Protein AF-A0A8S3FCM6-F1 (afdb_monomer_lite)

Structure (mmCIF, N/CA/C/O backbone):
data_AF-A0A8S3FCM6-F1
#
_entry.id   AF-A0A8S3FCM6-F1
#
loop_
_atom_site.group_PDB
_atom_site.id
_atom_site.type_symbol
_atom_site.label_atom_id
_atom_site.label_alt_id
_atom_site.label_comp_id
_atom_site.label_asym_id
_atom_site.label_entity_id
_atom_site.label_seq_id
_atom_site.pdbx_PDB_ins_code
_atom_site.Cartn_x
_atom_site.Cartn_y
_atom_site.Cartn_z
_atom_site.occupancy
_atom_site.B_iso_or_equiv
_atom_site.auth_seq_id
_atom_site.auth_comp_id
_atom_site.auth_asym_id
_atom_site.auth_atom_id
_atom_site.pdbx_PDB_model_num
ATOM 1 N N . HIS A 1 1 ? 17.215 -1.793 -15.106 1.00 60.25 1 HIS A N 1
ATOM 2 C CA . HIS A 1 1 ? 17.369 -2.262 -13.722 1.00 60.25 1 HIS A CA 1
ATOM 3 C C . HIS A 1 1 ? 17.263 -3.791 -13.686 1.00 60.25 1 HIS A C 1
ATOM 5 O O . HIS A 1 1 ? 16.747 -4.373 -14.629 1.00 60.25 1 HIS A O 1
ATOM 11 N N . LEU A 1 2 ? 17.762 -4.468 -12.643 1.00 81.81 2 LEU A N 1
ATOM 12 C CA . LEU A 1 2 ? 17.606 -5.928 -12.478 1.00 81.81 2 LEU A CA 1
ATOM 13 C C . LEU A 1 2 ? 16.272 -6.270 -11.785 1.00 81.81 2 LEU A C 1
ATOM 15 O O . LEU A 1 2 ? 15.719 -5.416 -11.092 1.00 81.81 2 LEU A O 1
ATOM 19 N N . LEU A 1 3 ? 15.785 -7.509 -11.939 1.00 88.56 3 LEU A N 1
ATOM 20 C CA . LEU A 1 3 ? 14.535 -7.990 -11.329 1.00 88.56 3 LEU A CA 1
ATOM 21 C C . LEU A 1 3 ? 14.508 -7.740 -9.808 1.00 88.56 3 LEU A C 1
ATOM 23 O O . LEU A 1 3 ? 15.444 -8.120 -9.094 1.00 88.56 3 LEU A O 1
ATOM 27 N N . HIS A 1 4 ? 13.443 -7.112 -9.318 1.00 92.19 4 HIS A N 1
ATOM 28 C CA . HIS A 1 4 ? 13.249 -6.798 -7.907 1.00 92.19 4 HIS A CA 1
ATOM 29 C C . HIS A 1 4 ? 11.777 -6.553 -7.566 1.00 92.19 4 HIS A C 1
ATOM 31 O O . HIS A 1 4 ? 10.959 -6.246 -8.429 1.00 92.19 4 HIS A O 1
ATOM 37 N N . TRP A 1 5 ? 11.479 -6.626 -6.274 1.00 94.69 5 TRP A N 1
ATOM 38 C CA . TRP A 1 5 ? 10.296 -6.009 -5.688 1.00 94.69 5 TRP A CA 1
ATOM 39 C C . TRP A 1 5 ? 10.695 -4.672 -5.075 1.00 94.69 5 TRP A C 1
ATOM 41 O O . TRP A 1 5 ? 11.673 -4.627 -4.317 1.00 94.69 5 TRP A O 1
ATOM 51 N N . SER A 1 6 ? 9.964 -3.596 -5.376 1.00 96.06 6 SER A N 1
ATOM 52 C CA . SER A 1 6 ? 10.179 -2.321 -4.681 1.00 96.06 6 SER A CA 1
ATOM 53 C C . SER A 1 6 ? 9.860 -2.454 -3.193 1.00 96.06 6 SER A C 1
ATOM 55 O O . SER A 1 6 ? 9.260 -3.438 -2.747 1.00 96.06 6 SER A O 1
ATOM 57 N N . ASP A 1 7 ? 10.199 -1.426 -2.417 1.00 97.25 7 ASP A N 1
ATOM 58 C CA . ASP A 1 7 ? 9.685 -1.316 -1.054 1.00 97.25 7 ASP A CA 1
ATOM 59 C C . ASP A 1 7 ? 8.158 -1.458 -1.053 1.00 97.25 7 ASP A C 1
ATOM 61 O O . ASP A 1 7 ? 7.461 -0.931 -1.928 1.00 97.25 7 ASP A O 1
ATOM 65 N N . ILE A 1 8 ? 7.651 -2.203 -0.073 1.00 98.06 8 ILE A N 1
ATOM 66 C CA . ILE A 1 8 ? 6.217 -2.377 0.132 1.00 98.06 8 IL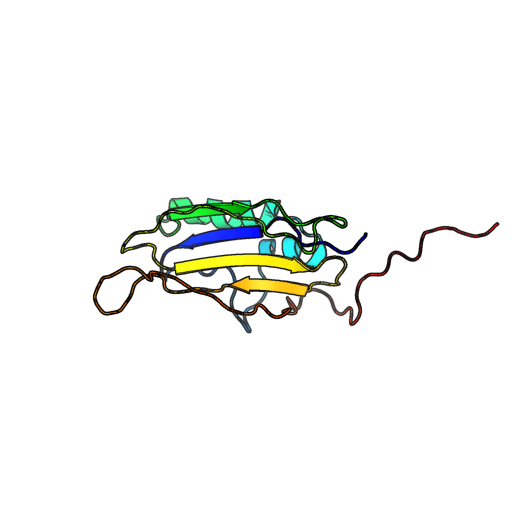E A CA 1
ATOM 67 C C . ILE A 1 8 ? 5.726 -1.162 0.907 1.00 98.06 8 ILE A C 1
ATOM 69 O O . ILE A 1 8 ? 6.255 -0.849 1.979 1.00 98.06 8 ILE A O 1
ATOM 73 N N . ILE A 1 9 ? 4.689 -0.508 0.395 1.00 98.56 9 ILE A N 1
ATOM 74 C CA . ILE A 1 9 ? 4.005 0.605 1.054 1.00 98.56 9 ILE A CA 1
ATOM 75 C C . ILE A 1 9 ? 2.539 0.245 1.261 1.00 98.56 9 ILE A C 1
ATOM 77 O O . ILE A 1 9 ? 1.870 -0.261 0.364 1.00 98.56 9 ILE A O 1
ATOM 81 N N . GLY A 1 10 ? 2.024 0.507 2.456 1.00 98.12 10 GLY A N 1
ATOM 82 C CA . GLY A 1 10 ? 0.643 0.199 2.790 1.00 98.12 10 GLY A CA 1
ATOM 83 C C . GLY A 1 10 ? 0.153 0.904 4.040 1.00 98.12 10 GLY A C 1
ATOM 84 O O . GLY A 1 10 ? 0.856 1.723 4.642 1.00 98.12 10 GLY A O 1
ATOM 85 N N . ALA A 1 11 ? -1.064 0.571 4.444 1.00 98.38 11 ALA A N 1
ATOM 86 C CA . ALA A 1 11 ? -1.682 1.101 5.641 1.00 98.38 11 ALA A CA 1
ATOM 87 C C . ALA A 1 11 ? -2.661 0.108 6.269 1.00 98.38 11 ALA A C 1
ATOM 89 O O . ALA A 1 11 ? -3.290 -0.694 5.581 1.00 98.38 11 ALA A O 1
ATOM 90 N N . VAL A 1 12 ? -2.827 0.240 7.585 1.00 98.50 12 VAL A N 1
ATOM 91 C CA . VAL A 1 12 ? -3.998 -0.284 8.294 1.00 98.50 12 VAL A CA 1
ATOM 92 C C . VAL A 1 12 ? -4.987 0.863 8.452 1.00 98.50 12 VAL A C 1
ATOM 94 O O . VAL A 1 12 ? -4.634 1.901 9.027 1.00 98.50 12 VAL A O 1
ATOM 97 N N . HIS A 1 13 ? -6.198 0.699 7.932 1.00 98.62 13 HIS A N 1
ATOM 98 C CA . HIS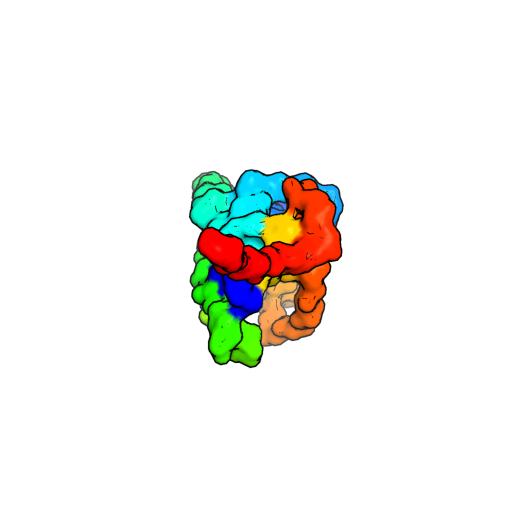 A 1 13 ? -7.150 1.789 7.736 1.00 98.62 13 HIS A CA 1
ATOM 99 C C . HIS A 1 13 ? -8.602 1.385 8.033 1.00 98.62 13 HIS A C 1
ATOM 101 O O . HIS A 1 13 ? -8.904 0.212 8.268 1.00 98.62 13 HIS A O 1
ATOM 107 N N . SER A 1 14 ? -9.486 2.382 8.102 1.00 98.38 14 SER A N 1
ATOM 108 C CA . SER A 1 14 ? -10.940 2.187 8.158 1.00 98.38 14 SER A CA 1
ATOM 109 C C . SER A 1 14 ? -11.532 1.968 6.759 1.00 98.38 14 SER A C 1
ATOM 111 O O . SER A 1 14 ? -10.846 2.128 5.751 1.00 98.38 14 SER A O 1
ATOM 113 N N . ASP A 1 15 ? -12.824 1.653 6.688 1.00 97.06 15 ASP A N 1
ATOM 114 C CA . ASP A 1 15 ? -13.610 1.564 5.445 1.00 97.06 15 ASP A CA 1
ATOM 115 C C . ASP A 1 15 ? -13.746 2.900 4.687 1.00 97.06 15 ASP A C 1
ATOM 117 O O . ASP A 1 15 ? -14.188 2.930 3.542 1.00 97.06 15 ASP A O 1
ATOM 121 N N . GLN A 1 16 ? -13.350 4.017 5.302 1.00 97.88 16 GLN A N 1
ATOM 122 C CA . GLN A 1 16 ? -13.421 5.358 4.712 1.00 97.88 16 GLN A CA 1
ATOM 123 C C . GLN A 1 16 ? -12.179 5.733 3.890 1.00 97.88 16 GLN A C 1
ATOM 125 O O . GLN A 1 16 ? -12.074 6.864 3.413 1.00 97.88 16 GLN A O 1
ATOM 130 N N . TYR A 1 17 ? -11.216 4.822 3.758 1.00 98.06 17 TYR A N 1
ATOM 131 C CA . TYR A 1 17 ? -9.998 5.023 2.984 1.00 98.06 17 TYR A CA 1
ATOM 132 C C . TYR A 1 17 ? -9.787 3.856 2.023 1.00 98.06 17 TYR A C 1
ATOM 134 O O . TYR A 1 17 ? -9.946 2.699 2.405 1.00 98.06 17 TYR A O 1
ATOM 142 N N . SER A 1 18 ? -9.375 4.170 0.797 1.00 97.88 18 SER A N 1
ATOM 143 C CA . SER A 1 18 ? -8.865 3.193 -0.160 1.00 97.88 18 SER A CA 1
ATOM 144 C C . SER A 1 18 ? -7.448 3.585 -0.557 1.00 97.88 18 SER A C 1
ATOM 146 O O . SER A 1 18 ? -7.185 4.749 -0.869 1.00 97.88 18 SER A O 1
ATOM 148 N N . LEU A 1 19 ? -6.538 2.612 -0.514 1.00 97.94 19 LEU A N 1
ATOM 149 C CA . LEU A 1 19 ? -5.179 2.775 -1.022 1.00 97.94 19 LEU A CA 1
ATOM 150 C C . LEU A 1 19 ? -5.150 2.632 -2.550 1.00 97.94 19 LEU A C 1
ATOM 152 O O . LEU A 1 19 ? -4.456 3.383 -3.227 1.00 97.94 19 LEU A O 1
ATOM 156 N N . TRP A 1 20 ? -5.885 1.644 -3.060 1.00 98.00 20 TRP A N 1
ATOM 157 C CA . TRP A 1 20 ? -6.099 1.331 -4.471 1.00 98.00 20 TRP A CA 1
ATOM 158 C C . TRP A 1 20 ? -7.233 0.297 -4.564 1.00 98.00 20 TRP A C 1
ATOM 160 O O . TRP A 1 20 ? -7.446 -0.451 -3.612 1.00 98.00 20 TRP A O 1
ATOM 170 N N . ASN A 1 21 ? -7.938 0.212 -5.693 1.00 96.94 21 ASN A N 1
ATOM 171 C CA . ASN A 1 21 ? -8.887 -0.870 -5.979 1.00 96.94 21 ASN A CA 1
ATOM 172 C C . ASN A 1 21 ? -8.801 -1.279 -7.450 1.00 96.94 21 ASN A C 1
ATOM 174 O O . ASN A 1 21 ? -8.386 -0.495 -8.303 1.00 96.94 21 ASN A O 1
ATOM 178 N N . TYR A 1 22 ? -9.270 -2.486 -7.760 1.00 93.94 22 TYR A N 1
ATOM 179 C CA . TYR A 1 22 ? -9.450 -2.909 -9.144 1.00 93.94 22 TYR A CA 1
ATOM 180 C C . TYR A 1 22 ? -10.468 -2.024 -9.870 1.00 93.94 22 TYR A C 1
ATOM 182 O O . TYR A 1 22 ? -11.597 -1.862 -9.412 1.00 93.94 22 TYR A O 1
ATOM 190 N N . GLY A 1 23 ? -10.072 -1.508 -11.034 1.00 93.31 23 GLY A N 1
ATOM 191 C CA . GLY A 1 23 ? -10.917 -0.678 -11.895 1.00 93.31 23 GLY A CA 1
ATOM 192 C C . GLY A 1 23 ? -10.928 0.813 -11.551 1.00 93.31 23 GLY A C 1
ATOM 193 O O . GLY A 1 23 ? -11.438 1.596 -12.351 1.00 93.31 23 GLY A O 1
ATOM 194 N N . ASP A 1 24 ? -10.343 1.216 -10.421 1.00 94.50 24 ASP A N 1
ATOM 195 C CA . ASP A 1 24 ? -10.177 2.627 -10.071 1.00 94.50 24 ASP A CA 1
ATOM 196 C C . ASP A 1 24 ? -8.977 3.239 -10.812 1.00 94.50 24 ASP A C 1
ATOM 198 O O . ASP A 1 24 ? -8.008 2.558 -11.150 1.00 94.50 24 ASP A O 1
ATOM 202 N N . THR A 1 25 ? -9.014 4.553 -11.046 1.00 96.06 25 THR A N 1
ATOM 203 C CA . THR A 1 25 ? -7.851 5.292 -11.558 1.00 96.06 25 THR A CA 1
ATOM 204 C C . THR A 1 25 ? -6.747 5.344 -10.503 1.00 96.06 25 THR A C 1
ATOM 206 O O . THR A 1 25 ? -7.000 5.720 -9.356 1.00 96.06 25 THR A O 1
ATOM 209 N N . ALA A 1 26 ? -5.513 5.026 -10.900 1.00 97.50 26 ALA A N 1
ATOM 210 C CA . ALA A 1 26 ? -4.351 5.129 -10.027 1.00 97.50 26 ALA A CA 1
ATOM 211 C C . ALA A 1 26 ? -4.145 6.564 -9.507 1.00 97.50 26 ALA A C 1
ATOM 213 O O . ALA A 1 26 ? -4.215 7.530 -10.270 1.00 97.50 26 ALA A O 1
ATOM 214 N N . SER A 1 27 ? -3.858 6.705 -8.208 1.00 98.25 27 SER A N 1
ATOM 215 C CA . SER A 1 27 ? -3.406 7.983 -7.646 1.00 98.25 27 SER A CA 1
ATOM 216 C C . SER A 1 27 ? -2.006 8.339 -8.152 1.00 98.25 27 SER A C 1
ATOM 218 O O . SER A 1 27 ? -1.269 7.475 -8.633 1.00 98.25 27 SER A O 1
ATOM 220 N N . ASP A 1 28 ? -1.591 9.596 -7.976 1.00 98.44 28 ASP A N 1
ATOM 221 C CA . ASP A 1 28 ? -0.211 10.004 -8.260 1.00 98.44 28 ASP A CA 1
ATOM 222 C C . ASP A 1 28 ? 0.788 9.172 -7.437 1.00 98.44 28 ASP A C 1
ATOM 224 O O . ASP A 1 28 ? 1.845 8.782 -7.929 1.00 98.44 28 ASP A O 1
ATOM 228 N N . GLY A 1 29 ? 0.449 8.853 -6.186 1.00 98.44 29 GLY A N 1
ATOM 229 C CA . GLY A 1 29 ? 1.214 7.954 -5.334 1.00 98.44 29 GLY A CA 1
ATOM 230 C C . GLY A 1 29 ? 1.341 6.546 -5.903 1.00 98.44 29 GLY A C 1
ATOM 231 O O . GLY A 1 29 ? 2.460 6.036 -5.978 1.00 98.44 29 GLY A O 1
ATOM 232 N N . LEU A 1 30 ? 0.230 5.933 -6.322 1.00 98.56 30 LEU A N 1
ATOM 233 C CA . LEU A 1 30 ? 0.239 4.592 -6.908 1.00 98.56 30 LEU A CA 1
ATOM 234 C C . LEU A 1 30 ? 1.020 4.562 -8.224 1.00 98.56 30 LEU A C 1
ATOM 236 O O . LEU A 1 30 ? 1.848 3.675 -8.403 1.00 98.56 30 LEU A O 1
ATOM 240 N N . LYS A 1 31 ? 0.842 5.573 -9.081 1.00 98.31 31 LYS A N 1
ATOM 241 C CA . LYS A 1 31 ? 1.615 5.747 -10.316 1.00 98.31 31 LYS A CA 1
ATOM 242 C C . LYS A 1 31 ? 3.122 5.753 -10.051 1.00 98.31 31 LYS A C 1
ATOM 244 O O . LYS A 1 31 ? 3.882 5.052 -10.708 1.00 98.31 31 LYS A O 1
ATOM 249 N N . GLN A 1 32 ? 3.570 6.526 -9.059 1.00 98.50 32 GLN A N 1
ATOM 250 C CA . GLN A 1 32 ? 4.994 6.610 -8.710 1.00 98.50 32 GLN A CA 1
ATOM 251 C C . GLN A 1 32 ? 5.560 5.285 -8.185 1.00 98.50 32 GLN A C 1
ATOM 253 O O . GLN A 1 32 ? 6.729 4.979 -8.423 1.00 98.50 32 GLN A O 1
ATOM 258 N N . VAL A 1 33 ? 4.745 4.490 -7.486 1.00 98.25 33 VAL A N 1
ATOM 259 C CA . VAL A 1 33 ? 5.136 3.132 -7.097 1.00 98.25 33 VAL A CA 1
ATOM 260 C C . VAL A 1 33 ? 5.223 2.237 -8.328 1.00 98.25 33 VAL A C 1
ATOM 262 O O . VAL A 1 33 ? 6.245 1.591 -8.503 1.00 98.25 33 VAL A O 1
ATOM 265 N N . ALA A 1 34 ? 4.194 2.227 -9.171 1.00 97.69 34 ALA A N 1
ATOM 266 C CA . ALA A 1 34 ? 4.076 1.332 -10.315 1.00 97.69 34 ALA A CA 1
ATOM 267 C C . ALA A 1 34 ? 5.185 1.522 -11.361 1.00 97.69 34 ALA A C 1
ATOM 269 O O . ALA A 1 34 ? 5.764 0.540 -11.806 1.00 97.69 34 ALA A O 1
ATOM 270 N N . GLU A 1 35 ? 5.506 2.767 -11.713 1.00 95.94 35 GLU A N 1
ATOM 271 C CA . GLU A 1 35 ? 6.487 3.067 -12.768 1.00 95.94 35 GLU A CA 1
ATOM 272 C C . GLU A 1 35 ? 7.937 3.111 -12.250 1.00 95.94 35 GLU A C 1
ATOM 274 O O . GLU A 1 35 ? 8.883 2.816 -12.976 1.00 95.94 35 GLU A O 1
ATOM 279 N N . TRP A 1 36 ? 8.144 3.521 -10.992 1.00 95.31 36 TRP A N 1
ATOM 280 C CA . TRP A 1 36 ? 9.484 3.878 -10.491 1.00 95.31 36 TRP A CA 1
ATOM 281 C C . TRP A 1 36 ? 9.883 3.159 -9.200 1.00 95.31 36 TRP A C 1
ATOM 283 O O . TRP A 1 36 ? 10.984 3.375 -8.687 1.00 95.31 36 TRP A O 1
ATOM 293 N N . GLY A 1 37 ? 8.989 2.365 -8.607 1.00 96.44 37 GLY A N 1
ATOM 294 C CA . GLY A 1 37 ? 9.176 1.794 -7.272 1.00 96.44 37 GLY A CA 1
ATOM 295 C C . GLY A 1 37 ? 9.266 2.853 -6.166 1.00 96.44 37 GLY A C 1
ATOM 296 O O . GLY A 1 37 ? 9.721 2.561 -5.058 1.00 96.44 37 GLY A O 1
ATOM 297 N N . ALA A 1 38 ? 8.873 4.100 -6.448 1.00 97.50 38 ALA A N 1
ATOM 298 C CA . ALA A 1 38 ? 9.105 5.246 -5.580 1.00 97.50 38 ALA A CA 1
ATOM 299 C C . ALA A 1 38 ? 7.928 5.475 -4.619 1.00 97.50 38 ALA A C 1
ATOM 301 O O . ALA A 1 38 ? 6.917 6.090 -4.952 1.00 97.50 38 ALA A O 1
ATOM 302 N N . ILE A 1 39 ? 8.089 5.060 -3.359 1.00 98.19 39 ILE A N 1
ATOM 303 C CA . ILE A 1 39 ? 7.015 5.119 -2.349 1.00 98.19 39 ILE A CA 1
ATOM 304 C C . ILE A 1 39 ? 6.770 6.514 -1.746 1.00 98.19 39 ILE A C 1
ATOM 306 O O . ILE A 1 39 ? 5.839 6.704 -0.963 1.00 98.19 39 ILE A O 1
ATOM 310 N N . GLY A 1 40 ? 7.609 7.507 -2.059 1.00 98.50 40 GLY A N 1
ATOM 311 C CA . GLY A 1 40 ? 7.611 8.804 -1.373 1.00 98.50 40 GLY A CA 1
ATOM 312 C C . GLY A 1 40 ? 6.315 9.605 -1.537 1.00 98.50 40 GLY A C 1
ATOM 313 O O . GLY A 1 40 ? 5.858 10.235 -0.579 1.00 98.50 40 GLY A O 1
ATOM 314 N N . THR A 1 41 ? 5.709 9.576 -2.727 1.00 98.56 41 THR A N 1
ATOM 315 C CA . THR A 1 41 ? 4.430 10.253 -3.002 1.00 98.56 41 THR A CA 1
ATOM 316 C C . THR A 1 41 ? 3.277 9.518 -2.326 1.00 98.56 41 THR A C 1
ATOM 318 O O . THR A 1 41 ? 2.547 10.133 -1.550 1.00 98.56 41 THR A O 1
ATOM 321 N N . MET A 1 42 ? 3.202 8.195 -2.487 1.00 98.44 42 MET A N 1
ATOM 322 C CA . MET A 1 42 ? 2.208 7.343 -1.822 1.00 98.44 42 MET A CA 1
ATOM 323 C C . MET A 1 42 ? 2.234 7.510 -0.295 1.00 98.44 42 MET A C 1
ATOM 325 O O . MET A 1 42 ? 1.208 7.709 0.353 1.00 98.44 42 MET A O 1
ATOM 329 N N . GLN A 1 43 ? 3.424 7.545 0.310 1.00 98.56 43 GLN A N 1
ATOM 330 C CA . GLN A 1 43 ? 3.557 7.755 1.749 1.00 98.56 43 GLN A CA 1
ATOM 331 C C . GLN A 1 43 ? 3.023 9.128 2.192 1.00 98.56 43 GLN A C 1
ATOM 333 O O . GLN A 1 43 ? 2.462 9.243 3.285 1.00 98.56 43 GLN A O 1
ATOM 338 N N . LYS A 1 44 ? 3.190 10.182 1.380 1.00 98.50 44 LYS A N 1
ATOM 339 C CA . LYS A 1 44 ? 2.611 11.507 1.663 1.00 98.50 44 LYS A CA 1
ATOM 340 C C . LYS A 1 44 ? 1.086 11.478 1.563 1.00 98.50 44 LYS A C 1
ATOM 342 O O . LYS A 1 44 ? 0.431 12.057 2.427 1.00 98.50 44 LYS A O 1
ATOM 347 N N . GLU A 1 45 ? 0.527 10.786 0.572 1.00 98.25 45 GLU A N 1
ATOM 348 C CA . GLU A 1 45 ? -0.924 10.608 0.419 1.00 98.25 45 GLU A CA 1
ATOM 349 C C . GLU A 1 45 ? -1.537 9.907 1.636 1.00 98.25 45 GLU A C 1
ATOM 351 O O . GLU A 1 45 ? -2.479 10.433 2.234 1.00 98.25 45 GLU A O 1
ATOM 356 N N . ILE A 1 46 ? -0.947 8.794 2.087 1.00 98.38 46 ILE A N 1
ATOM 357 C CA . ILE A 1 46 ? -1.396 8.087 3.296 1.00 98.38 46 ILE A CA 1
ATOM 358 C C . ILE A 1 46 ? -1.270 9.000 4.527 1.00 98.38 46 ILE A C 1
ATOM 360 O O . ILE A 1 46 ? -2.214 9.144 5.307 1.00 98.38 46 ILE A O 1
ATOM 364 N N . LYS A 1 47 ? -0.123 9.680 4.704 1.00 98.19 47 LYS A N 1
ATOM 365 C CA . LYS A 1 47 ? 0.089 10.619 5.825 1.00 98.19 47 LYS A CA 1
ATOM 366 C C . LYS A 1 47 ? -0.963 11.721 5.854 1.00 98.19 47 LYS A C 1
ATOM 368 O O . LYS A 1 47 ? -1.453 12.052 6.931 1.00 98.19 47 LYS A O 1
ATOM 373 N N . ASN A 1 48 ? -1.356 12.252 4.700 1.00 97.88 48 ASN A N 1
ATOM 374 C CA . ASN A 1 48 ? -2.392 13.277 4.615 1.00 97.88 48 ASN A CA 1
ATOM 375 C C . ASN A 1 48 ? -3.762 12.793 5.103 1.00 97.88 48 ASN A C 1
ATOM 377 O O . ASN A 1 48 ? -4.552 13.633 5.525 1.00 97.88 48 ASN A O 1
ATOM 381 N N . HIS A 1 49 ? -4.028 11.484 5.105 1.00 97.75 49 HIS A N 1
ATOM 382 C CA . HIS A 1 49 ? -5.275 10.913 5.614 1.00 97.75 49 HIS A CA 1
ATOM 383 C C . HIS A 1 49 ? -5.250 10.623 7.120 1.00 97.75 49 HIS A C 1
ATOM 385 O O . HIS A 1 49 ? -6.304 10.559 7.751 1.00 97.75 49 HIS A O 1
ATOM 391 N N . THR A 1 50 ? -4.068 10.557 7.745 1.00 96.75 50 THR A N 1
ATOM 392 C CA . THR A 1 50 ? -3.953 10.369 9.207 1.00 96.75 50 THR A CA 1
ATOM 393 C C . THR A 1 50 ? -4.676 11.462 9.999 1.00 96.75 50 THR A C 1
ATOM 395 O O . THR A 1 50 ? -5.272 11.179 11.035 1.00 96.75 50 THR A O 1
ATOM 398 N N . LYS A 1 51 ? -4.715 12.696 9.476 1.00 95.88 51 LYS A N 1
ATOM 399 C CA . LYS A 1 51 ? -5.404 13.837 10.103 1.00 95.88 51 LYS A CA 1
ATOM 400 C C . LYS A 1 51 ? -6.927 13.672 10.190 1.00 95.88 51 LYS A C 1
ATOM 402 O O . LYS A 1 51 ? -7.556 14.364 10.982 1.00 95.88 51 LYS A O 1
ATOM 407 N N . PHE A 1 52 ? -7.508 12.780 9.386 1.00 97.06 52 PHE A N 1
ATOM 408 C CA . PHE A 1 52 ? -8.935 12.455 9.422 1.00 97.06 52 PHE A CA 1
ATOM 409 C C . PHE A 1 52 ? -9.247 11.282 10.360 1.00 97.06 52 PHE A C 1
ATOM 411 O O . PHE A 1 52 ? -10.408 10.935 10.528 1.00 97.06 52 PHE A O 1
ATOM 418 N N . GLY A 1 53 ? -8.227 10.668 10.972 1.00 97.38 53 GLY A N 1
ATOM 419 C CA . GLY A 1 53 ? -8.412 9.539 11.881 1.00 97.38 53 GLY A CA 1
ATOM 420 C C . GLY A 1 53 ? -8.851 8.243 11.196 1.00 97.38 53 GLY A C 1
ATOM 421 O O . GLY A 1 53 ? -9.416 7.397 11.875 1.00 97.38 53 GLY A O 1
ATOM 422 N N . VAL A 1 54 ? -8.602 8.099 9.885 1.00 98.25 54 VAL A N 1
ATOM 423 C CA . VAL A 1 54 ? -8.937 6.902 9.078 1.00 98.25 54 VAL A CA 1
ATOM 424 C C . VAL A 1 54 ? -7.743 5.964 8.857 1.00 98.25 54 VAL A C 1
ATOM 426 O O . VAL A 1 54 ? -7.893 4.887 8.290 1.00 98.25 54 VAL A O 1
ATOM 429 N N . ILE A 1 55 ? -6.545 6.365 9.300 1.00 98.38 55 ILE A N 1
ATOM 430 C CA . ILE A 1 55 ? -5.302 5.592 9.190 1.00 98.38 55 ILE A CA 1
ATOM 431 C C . ILE A 1 55 ? -4.763 5.302 10.590 1.00 98.38 55 ILE A C 1
ATOM 433 O O . ILE A 1 55 ? -4.494 6.225 11.363 1.00 98.38 55 ILE A O 1
ATOM 437 N N . ARG A 1 56 ? -4.521 4.024 10.891 1.00 97.44 56 ARG A N 1
ATOM 438 C CA . ARG A 1 56 ? -3.958 3.569 12.171 1.00 97.44 56 ARG A CA 1
ATOM 439 C C . ARG A 1 56 ? -2.448 3.387 12.125 1.00 97.44 56 ARG A C 1
ATOM 441 O O . ARG A 1 56 ? -1.761 3.756 13.080 1.00 97.44 56 ARG A O 1
ATOM 448 N N . ASN A 1 57 ? -1.950 2.797 11.043 1.00 95.50 57 ASN A N 1
ATOM 449 C CA . ASN A 1 57 ? -0.535 2.535 10.808 1.00 95.50 57 ASN A CA 1
ATOM 450 C C . ASN A 1 57 ? -0.215 2.792 9.340 1.00 95.50 57 ASN A C 1
ATOM 452 O O . ASN A 1 57 ? -1.003 2.439 8.468 1.00 95.50 57 ASN A O 1
ATOM 456 N N . ILE A 1 58 ? 0.969 3.342 9.086 1.00 97.50 58 ILE A N 1
ATOM 457 C CA . ILE A 1 58 ? 1.593 3.336 7.762 1.00 97.50 58 ILE A CA 1
ATOM 458 C C . ILE A 1 58 ? 2.641 2.232 7.789 1.00 97.50 58 ILE A C 1
ATOM 460 O O . ILE A 1 58 ? 3.477 2.207 8.693 1.00 97.50 58 ILE A O 1
ATOM 464 N N . MET A 1 59 ? 2.580 1.323 6.826 1.00 96.69 59 MET A N 1
ATOM 465 C CA . MET A 1 59 ? 3.511 0.213 6.687 1.00 96.69 59 MET A CA 1
ATOM 466 C C . MET A 1 59 ? 4.518 0.526 5.593 1.00 96.69 59 MET A C 1
ATOM 468 O O . MET A 1 59 ? 4.130 0.819 4.468 1.00 96.69 59 MET A O 1
ATOM 472 N N . VAL A 1 60 ? 5.800 0.443 5.934 1.00 97.69 60 VAL A N 1
ATOM 473 C CA . VAL A 1 60 ? 6.901 0.460 4.971 1.00 97.69 60 VAL A CA 1
ATOM 474 C C . VAL A 1 60 ? 7.769 -0.745 5.274 1.00 97.69 60 VAL A C 1
ATOM 476 O O . VAL A 1 60 ? 8.259 -0.875 6.398 1.00 97.69 60 VAL A O 1
ATOM 479 N N . VAL A 1 61 ? 7.922 -1.636 4.301 1.00 96.88 61 VAL A N 1
ATOM 480 C CA . VAL A 1 61 ? 8.715 -2.859 4.447 1.00 96.88 61 VAL A CA 1
ATOM 481 C C . VAL A 1 61 ? 9.776 -2.885 3.347 1.00 96.88 61 VAL A C 1
ATOM 483 O O . VAL A 1 61 ? 9.431 -2.614 2.195 1.00 96.88 61 VAL A O 1
ATOM 486 N N . PRO A 1 62 ? 11.045 -3.200 3.672 1.00 95.38 62 PRO A N 1
ATOM 487 C CA . PRO A 1 62 ? 12.107 -3.247 2.675 1.00 95.38 62 PRO A CA 1
ATOM 488 C C . PRO A 1 62 ? 11.775 -4.201 1.527 1.00 95.38 62 PRO A C 1
ATOM 490 O O . PRO A 1 62 ? 11.366 -5.344 1.769 1.00 95.38 62 PRO A O 1
ATOM 493 N N . GLY A 1 63 ? 11.987 -3.723 0.303 1.00 93.19 63 GLY A N 1
ATOM 494 C CA . GLY A 1 63 ? 11.834 -4.486 -0.927 1.00 93.19 63 GLY A CA 1
ATOM 495 C C . GLY A 1 63 ? 12.884 -5.584 -1.089 1.00 93.19 63 GLY A C 1
ATOM 496 O O . GLY A 1 63 ? 13.846 -5.705 -0.321 1.00 93.19 63 GLY A O 1
ATOM 497 N N . LEU A 1 64 ? 12.705 -6.399 -2.125 1.00 92.50 64 LEU A N 1
ATOM 498 C CA . LEU A 1 64 ? 13.535 -7.569 -2.396 1.00 92.50 64 LEU A CA 1
ATOM 499 C C . LEU A 1 64 ? 14.309 -7.372 -3.697 1.00 92.50 64 LEU A C 1
ATOM 501 O O . LEU A 1 64 ? 13.780 -7.543 -4.792 1.00 92.50 64 LEU A O 1
ATOM 505 N N . TRP A 1 65 ? 15.591 -7.044 -3.570 1.00 86.94 65 TRP A N 1
ATOM 506 C CA . TRP A 1 65 ? 16.464 -6.745 -4.703 1.00 86.94 65 TRP A CA 1
ATOM 507 C C . TRP A 1 65 ? 17.243 -7.973 -5.172 1.00 86.94 65 TRP A C 1
ATOM 509 O O . TRP A 1 65 ? 17.843 -8.664 -4.349 1.00 86.94 65 TRP A O 1
ATOM 519 N N . THR A 1 66 ? 17.265 -8.202 -6.489 1.00 78.88 66 THR A N 1
ATOM 520 C CA . THR A 1 66 ? 18.180 -9.091 -7.234 1.00 78.88 66 THR A CA 1
ATOM 521 C C . THR A 1 66 ? 18.480 -10.432 -6.555 1.00 78.88 66 THR A C 1
ATOM 523 O O . THR A 1 66 ? 17.725 -11.389 -6.700 1.00 78.88 66 THR A O 1
ATOM 526 N N . VAL A 1 67 ? 19.561 -10.514 -5.777 1.00 70.25 67 VAL A N 1
ATOM 527 C CA . VAL A 1 67 ? 20.021 -11.712 -5.053 1.00 70.25 67 VAL A CA 1
ATOM 528 C C . VAL A 1 67 ? 19.040 -12.205 -3.983 1.00 70.25 67 VAL A C 1
ATOM 530 O O . VAL A 1 67 ? 19.159 -13.332 -3.508 1.00 70.25 67 VAL A O 1
ATOM 533 N N . ASN A 1 68 ? 18.080 -11.370 -3.590 1.00 77.69 68 ASN A N 1
ATOM 534 C CA . ASN A 1 68 ? 17.100 -11.643 -2.546 1.00 77.69 68 ASN A CA 1
ATOM 535 C C . ASN A 1 68 ? 15.661 -11.714 -3.073 1.00 77.69 68 ASN A C 1
ATOM 537 O O . ASN A 1 68 ? 14.755 -11.833 -2.257 1.00 77.69 68 ASN A O 1
ATOM 541 N N . VAL A 1 69 ? 15.425 -11.660 -4.390 1.00 77.81 69 VAL A N 1
ATOM 542 C CA . VAL A 1 69 ? 14.058 -11.623 -4.951 1.00 77.81 69 VAL A CA 1
ATOM 543 C C . VAL A 1 69 ? 13.203 -12.839 -4.555 1.00 77.81 69 VAL A C 1
ATOM 545 O O . VAL A 1 69 ? 11.987 -12.737 -4.461 1.00 77.81 69 VAL A O 1
ATOM 548 N N . SER A 1 70 ? 13.841 -13.979 -4.278 1.00 80.44 70 SER A N 1
ATOM 549 C CA . SER A 1 70 ? 13.206 -15.226 -3.834 1.00 80.44 70 SER A CA 1
ATOM 550 C C . SER A 1 70 ? 13.141 -15.395 -2.311 1.00 80.44 70 SER A C 1
ATOM 552 O O . SER A 1 70 ? 12.705 -16.440 -1.827 1.00 80.44 70 SER A O 1
ATOM 554 N N . LYS A 1 71 ? 13.604 -14.407 -1.539 1.00 88.94 71 LYS A N 1
ATOM 555 C CA . LYS A 1 71 ? 13.515 -14.418 -0.073 1.00 88.94 71 LYS A CA 1
ATOM 556 C C . LYS A 1 71 ? 12.201 -13.801 0.393 1.00 88.94 71 LYS A C 1
ATOM 558 O O . LYS A 1 71 ? 11.502 -13.151 -0.370 1.00 88.94 71 LYS A O 1
ATOM 563 N N . SER A 1 72 ? 11.887 -13.978 1.672 1.00 90.69 72 SER A N 1
ATOM 564 C CA . SER A 1 72 ? 10.787 -13.273 2.320 1.00 90.69 72 SER A CA 1
ATOM 565 C C . SER A 1 72 ? 11.262 -11.967 2.956 1.00 90.69 72 SER A C 1
ATOM 567 O O . SER A 1 72 ? 12.385 -11.856 3.453 1.00 90.69 72 SER A O 1
ATOM 569 N N . THR A 1 73 ? 10.371 -10.980 2.959 1.00 94.12 73 THR A N 1
ATOM 570 C CA . THR A 1 73 ? 10.456 -9.784 3.801 1.00 94.12 73 THR A CA 1
ATOM 571 C C . THR A 1 73 ? 9.257 -9.776 4.746 1.00 94.12 73 THR A C 1
ATOM 573 O O . THR A 1 73 ? 8.258 -10.455 4.501 1.00 94.12 73 THR A O 1
ATOM 576 N N . THR A 1 74 ? 9.349 -9.076 5.871 1.00 94.38 74 THR A N 1
ATOM 577 C CA . THR A 1 74 ? 8.288 -9.089 6.886 1.00 94.38 74 THR A CA 1
ATOM 578 C C . THR A 1 74 ? 8.152 -7.721 7.528 1.00 94.38 74 THR A C 1
ATOM 580 O O . THR A 1 74 ? 9.141 -7.092 7.896 1.00 94.38 74 THR A O 1
ATOM 583 N N . GLY A 1 75 ? 6.907 -7.276 7.676 1.00 92.94 75 GLY A N 1
ATOM 584 C CA . GLY A 1 75 ? 6.536 -6.091 8.436 1.00 92.94 75 GLY A CA 1
ATOM 585 C C . GLY A 1 75 ? 5.588 -6.456 9.570 1.00 92.94 75 GLY A C 1
ATOM 586 O O . GLY A 1 75 ? 4.886 -7.461 9.505 1.00 92.94 75 GLY A O 1
ATOM 587 N N . ALA A 1 76 ? 5.557 -5.618 10.601 1.00 94.19 76 ALA A N 1
ATOM 588 C CA . ALA A 1 76 ? 4.592 -5.718 11.686 1.00 94.19 76 ALA A CA 1
ATOM 589 C C . ALA A 1 76 ? 3.651 -4.513 11.650 1.00 94.19 76 ALA A C 1
ATOM 591 O O . ALA A 1 76 ? 4.058 -3.394 11.330 1.00 94.19 76 ALA A O 1
ATOM 592 N N . PHE A 1 77 ? 2.396 -4.736 12.015 1.00 95.50 77 PHE A N 1
ATOM 593 C CA . PHE A 1 77 ? 1.383 -3.696 12.125 1.00 95.50 77 PHE A CA 1
ATOM 594 C C . PHE A 1 77 ? 0.469 -3.975 13.313 1.00 95.50 77 PHE A C 1
ATOM 596 O O . PHE A 1 77 ? 0.489 -5.053 13.904 1.00 95.50 77 PHE A O 1
ATOM 603 N N . THR A 1 78 ? -0.334 -2.979 13.673 1.00 95.75 78 THR A N 1
ATOM 604 C CA . THR A 1 78 ? -1.376 -3.120 14.689 1.00 95.75 78 THR A CA 1
ATOM 605 C C . THR A 1 78 ? -2.724 -2.811 14.071 1.00 95.75 78 THR A C 1
ATOM 607 O O . THR A 1 78 ? -2.823 -1.970 13.186 1.00 95.75 78 THR A O 1
ATOM 610 N N . THR A 1 79 ? -3.773 -3.460 14.554 1.00 95.75 79 THR A N 1
ATOM 611 C CA . THR A 1 79 ? -5.140 -3.218 14.094 1.00 95.75 79 THR A CA 1
ATOM 612 C C . THR A 1 79 ? -6.041 -2.841 15.270 1.00 95.75 79 THR A C 1
ATOM 614 O O . THR A 1 79 ? -5.641 -2.901 16.436 1.00 95.75 79 THR A O 1
ATOM 617 N N . SER A 1 80 ? -7.232 -2.340 14.967 1.00 95.19 80 SER A N 1
ATOM 618 C CA . SER A 1 80 ? -8.251 -1.978 15.949 1.00 95.19 80 SER A CA 1
ATOM 619 C C . SER A 1 80 ? -9.627 -2.150 15.328 1.00 95.19 80 SER A C 1
ATOM 621 O O . SER A 1 80 ? -9.746 -2.121 14.108 1.00 95.19 80 SER A O 1
ATOM 623 N N . LYS A 1 81 ? -10.676 -2.232 16.149 1.00 94.56 81 LYS A N 1
ATOM 624 C CA . LYS A 1 81 ? -12.059 -2.362 15.666 1.00 94.56 81 LYS A CA 1
ATOM 625 C C . LYS A 1 81 ? -12.455 -1.311 14.615 1.00 94.56 81 LYS A C 1
ATOM 627 O O . LYS A 1 81 ? -13.266 -1.605 13.757 1.00 94.56 81 LYS A O 1
ATOM 632 N N . ASN A 1 82 ? -11.885 -0.107 14.676 1.00 96.00 82 ASN A N 1
ATOM 633 C CA . ASN A 1 82 ? -12.207 0.979 13.742 1.00 96.00 82 ASN A CA 1
ATOM 634 C C . ASN A 1 82 ? -11.245 1.050 12.540 1.00 96.00 82 ASN A C 1
ATOM 636 O O . ASN A 1 82 ? -11.455 1.851 11.641 1.00 96.00 82 ASN A O 1
ATOM 640 N N . HIS A 1 83 ? -10.168 0.260 12.549 1.00 98.00 83 HIS A N 1
ATOM 641 C CA . HIS A 1 83 ? -9.140 0.226 11.509 1.00 98.00 83 HIS A CA 1
ATOM 642 C C . HIS A 1 83 ? -8.710 -1.221 11.299 1.00 98.00 83 HIS A C 1
ATOM 644 O O . HIS A 1 83 ? -7.678 -1.657 11.822 1.00 98.00 83 HIS A O 1
ATOM 650 N N . HIS A 1 84 ? -9.569 -1.975 10.632 1.00 97.06 84 HIS A N 1
ATOM 651 C CA . HIS A 1 84 ? -9.434 -3.417 10.473 1.00 97.06 84 HIS A CA 1
ATOM 652 C C . HIS A 1 84 ? -9.148 -3.833 9.032 1.00 97.06 84 HIS A C 1
ATOM 654 O O . HIS A 1 84 ? -8.975 -5.020 8.786 1.00 97.06 84 HIS A O 1
ATOM 660 N N . PHE A 1 85 ? -9.016 -2.877 8.110 1.00 98.25 85 PHE A N 1
ATOM 661 C CA . PHE A 1 85 ? -8.607 -3.153 6.742 1.00 98.25 85 PHE A CA 1
ATOM 662 C C . PHE A 1 85 ? -7.100 -2.998 6.576 1.00 98.25 85 PHE A C 1
ATOM 664 O O . PHE A 1 85 ? -6.512 -2.017 7.042 1.00 98.25 85 PHE A O 1
ATOM 671 N N . LEU A 1 86 ? -6.483 -3.962 5.899 1.00 97.94 86 LEU A N 1
ATOM 672 C CA . LEU A 1 86 ? -5.097 -3.907 5.454 1.00 97.94 86 LEU A CA 1
ATOM 673 C C . LEU A 1 86 ? -5.057 -3.723 3.937 1.00 97.94 86 LEU A C 1
ATOM 675 O O . LEU A 1 86 ? -5.617 -4.530 3.198 1.00 97.94 86 LEU A O 1
ATOM 679 N N . SER A 1 87 ? -4.332 -2.700 3.487 1.00 98.50 87 SER A N 1
ATOM 680 C CA . SER A 1 87 ? -3.968 -2.539 2.079 1.00 98.50 87 SER A CA 1
ATOM 681 C C . SER A 1 87 ? -2.478 -2.274 1.937 1.00 98.50 87 SER A C 1
ATOM 683 O O . SER A 1 87 ? -1.905 -1.514 2.721 1.00 98.50 87 SER A O 1
ATOM 685 N N . PHE A 1 88 ? -1.849 -2.846 0.918 1.00 98.31 88 PHE A N 1
ATOM 686 C CA . PHE A 1 88 ? -0.471 -2.540 0.544 1.00 98.31 88 PHE A CA 1
ATOM 687 C C . PHE A 1 88 ? -0.230 -2.780 -0.942 1.00 98.31 88 PHE A C 1
ATOM 689 O O . PHE A 1 88 ? -1.027 -3.430 -1.615 1.00 98.31 88 PHE A O 1
ATOM 696 N N . VAL A 1 89 ? 0.882 -2.255 -1.445 1.00 98.50 89 VAL A N 1
ATOM 697 C CA . VAL A 1 89 ? 1.316 -2.418 -2.831 1.00 98.50 89 VAL A CA 1
ATOM 698 C C . VAL A 1 89 ? 2.845 -2.414 -2.925 1.00 98.50 89 VAL A C 1
ATOM 700 O O . VAL A 1 89 ? 3.531 -1.792 -2.107 1.00 98.50 89 VAL A O 1
ATOM 703 N N . THR A 1 90 ? 3.379 -3.127 -3.912 1.00 97.94 90 THR A N 1
ATOM 704 C CA . THR A 1 90 ? 4.794 -3.153 -4.307 1.00 97.94 90 THR A CA 1
ATOM 705 C C . THR A 1 90 ? 4.897 -3.322 -5.823 1.00 97.94 90 THR A C 1
ATOM 707 O O . THR A 1 90 ? 4.041 -3.956 -6.437 1.00 97.94 90 THR A O 1
ATOM 710 N N . MET A 1 91 ? 5.925 -2.742 -6.433 1.00 97.31 91 MET A N 1
ATOM 711 C CA . MET A 1 91 ? 6.199 -2.851 -7.864 1.00 97.31 91 MET A CA 1
ATOM 712 C C . MET A 1 91 ? 6.976 -4.128 -8.180 1.00 97.31 91 MET A C 1
ATOM 714 O O . MET A 1 91 ? 7.932 -4.459 -7.473 1.00 97.31 91 MET A O 1
ATOM 718 N N . LEU A 1 92 ? 6.626 -4.781 -9.289 1.00 94.69 92 LEU A N 1
ATOM 719 C CA . LEU A 1 92 ? 7.422 -5.842 -9.902 1.00 94.69 92 LEU A CA 1
ATOM 720 C C . LEU A 1 92 ? 8.391 -5.239 -10.931 1.00 94.69 92 LEU A C 1
ATOM 722 O O . LEU A 1 92 ? 8.100 -5.179 -12.117 1.00 94.69 92 LEU A O 1
ATOM 726 N N . GLY A 1 93 ? 9.566 -4.800 -10.490 1.00 91.12 93 GLY A N 1
ATOM 727 C CA . GLY A 1 93 ? 10.520 -4.121 -11.364 1.00 91.12 93 GLY A CA 1
ATOM 728 C C . GLY A 1 93 ? 11.493 -5.072 -12.068 1.00 91.12 93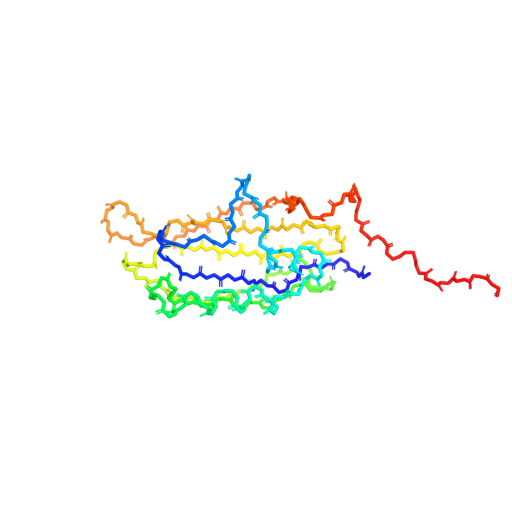 GLY A C 1
ATOM 729 O O . GLY A 1 93 ? 11.927 -6.050 -11.461 1.00 91.12 93 GLY A O 1
ATOM 730 N N . PRO A 1 94 ? 11.947 -4.765 -13.294 1.00 93.25 94 PRO A N 1
ATOM 731 C CA . PRO A 1 94 ? 11.555 -3.605 -14.094 1.00 93.25 94 PRO A CA 1
ATOM 732 C C . PRO A 1 94 ? 10.279 -3.869 -14.910 1.00 93.25 94 PRO A C 1
ATOM 734 O O . PRO A 1 94 ? 10.256 -4.782 -15.725 1.00 93.25 94 PRO A O 1
ATOM 737 N N . SER A 1 95 ? 9.240 -3.060 -14.751 1.00 94.12 95 SER A N 1
ATOM 738 C CA . SER A 1 95 ? 7.985 -3.167 -15.506 1.00 94.12 95 SER A CA 1
ATOM 739 C C . SER A 1 95 ? 7.465 -1.779 -15.858 1.00 94.12 95 SER A C 1
ATOM 741 O O . SER A 1 95 ? 7.753 -0.874 -15.077 1.00 94.12 95 SER A O 1
ATOM 743 N N . PRO A 1 96 ? 6.614 -1.650 -16.892 1.00 94.75 96 PRO A N 1
ATOM 744 C CA . PRO A 1 96 ? 6.002 -0.374 -17.253 1.00 94.75 96 PRO A CA 1
ATOM 745 C C . PRO A 1 96 ? 5.262 0.247 -16.063 1.00 94.75 96 PRO A C 1
ATOM 747 O O . PRO A 1 96 ? 5.568 1.357 -15.644 1.00 94.75 96 PRO A O 1
ATOM 750 N N . ASP A 1 97 ? 4.328 -0.505 -15.476 1.00 96.31 97 ASP A N 1
ATOM 751 C CA . ASP A 1 97 ? 3.526 -0.065 -14.334 1.00 96.31 97 ASP A CA 1
ATOM 752 C C . ASP A 1 97 ? 2.887 -1.240 -13.561 1.00 96.31 97 ASP A C 1
ATOM 754 O O . ASP A 1 97 ? 1.771 -1.150 -13.038 1.00 96.31 97 ASP A O 1
ATOM 758 N N . TRP A 1 98 ? 3.583 -2.380 -13.486 1.00 96.50 98 TRP A N 1
ATOM 759 C CA . TRP A 1 98 ? 3.040 -3.586 -12.865 1.00 96.50 98 TRP A CA 1
ATOM 760 C C . TRP A 1 98 ? 3.303 -3.628 -11.362 1.00 96.50 98 TRP A C 1
ATOM 762 O O . TRP A 1 98 ? 4.436 -3.542 -10.880 1.00 96.50 98 TRP A O 1
ATOM 772 N N . VAL A 1 99 ? 2.237 -3.860 -10.605 1.00 97.81 99 VAL A N 1
ATOM 773 C CA . VAL A 1 99 ? 2.266 -3.957 -9.147 1.00 97.81 99 VAL A CA 1
ATOM 774 C C . VAL A 1 99 ? 1.672 -5.270 -8.655 1.00 97.81 99 VAL A C 1
ATOM 776 O O . VAL A 1 99 ? 0.919 -5.936 -9.353 1.00 97.81 99 VAL A O 1
ATOM 779 N N . ALA A 1 100 ? 1.987 -5.643 -7.424 1.00 97.50 100 ALA A N 1
ATOM 780 C CA . ALA A 1 100 ? 1.261 -6.658 -6.677 1.00 97.50 100 ALA A CA 1
ATOM 781 C C . ALA A 1 100 ? 0.947 -6.118 -5.282 1.00 97.50 100 ALA A C 1
ATOM 783 O O . ALA A 1 100 ? 1.696 -5.311 -4.723 1.00 97.50 100 ALA A O 1
ATOM 784 N N . GLY A 1 101 ? -0.159 -6.557 -4.698 1.00 97.25 101 GLY A N 1
ATOM 785 C CA . GLY A 1 101 ? -0.561 -6.063 -3.394 1.00 97.25 101 GLY A CA 1
ATOM 786 C C . GLY A 1 101 ? -1.918 -6.569 -2.959 1.00 97.25 101 GLY A C 1
ATOM 787 O O . GLY A 1 101 ? -2.569 -7.341 -3.658 1.00 97.25 101 GLY A O 1
ATOM 788 N N . VAL A 1 102 ? -2.351 -6.051 -1.819 1.00 97.81 102 VAL A N 1
ATOM 789 C CA . VAL A 1 102 ? -3.639 -6.359 -1.200 1.00 97.81 102 VAL A CA 1
ATOM 790 C C . VAL A 1 102 ? -4.439 -5.079 -1.082 1.00 97.81 102 VAL A C 1
ATOM 792 O O . VAL A 1 102 ? -3.891 -4.042 -0.701 1.00 97.81 102 VAL A O 1
ATOM 795 N N . SER A 1 103 ? -5.725 -5.152 -1.408 1.00 97.81 103 SER A N 1
ATOM 796 C CA . SER A 1 103 ? -6.663 -4.047 -1.249 1.00 97.81 103 SER A CA 1
ATOM 797 C C . SER A 1 103 ? -7.771 -4.448 -0.282 1.00 97.81 103 SER A C 1
ATOM 799 O O . SER A 1 103 ? -8.424 -5.473 -0.467 1.00 97.81 103 SER A O 1
ATOM 801 N N . ALA A 1 104 ? -7.945 -3.631 0.757 1.00 97.50 104 ALA A N 1
ATOM 802 C CA . ALA A 1 104 ? -9.009 -3.697 1.749 1.00 97.50 104 ALA A CA 1
ATOM 803 C C . ALA A 1 104 ? -9.263 -5.107 2.321 1.00 97.50 104 ALA A C 1
ATOM 805 O O . ALA A 1 104 ? -10.410 -5.534 2.458 1.00 97.50 104 ALA A O 1
ATOM 806 N N . LEU A 1 105 ? -8.201 -5.826 2.704 1.00 97.62 105 LEU A N 1
ATOM 807 C CA . LEU A 1 105 ? -8.342 -7.102 3.406 1.00 97.62 105 LEU A CA 1
ATOM 808 C C . LEU A 1 105 ? -8.909 -6.864 4.804 1.00 97.62 105 LEU A C 1
ATOM 810 O O . LEU A 1 105 ? -8.250 -6.246 5.641 1.00 97.62 105 LEU A O 1
ATOM 814 N N . ASP A 1 106 ? -10.109 -7.381 5.058 1.00 97.06 106 ASP A N 1
ATOM 815 C CA . ASP A 1 106 ? -10.739 -7.322 6.373 1.00 97.06 106 ASP A CA 1
ATOM 816 C C . ASP A 1 106 ? -10.089 -8.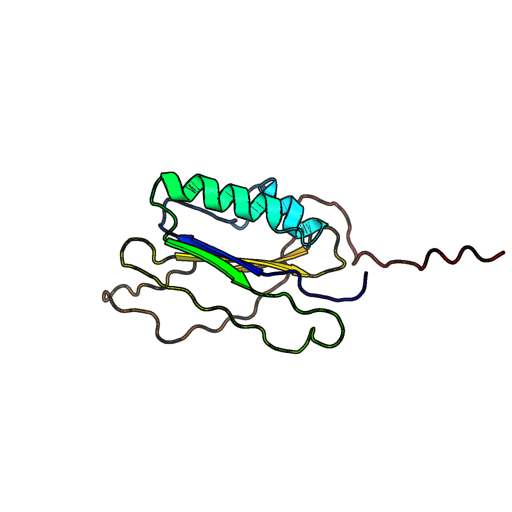323 7.341 1.00 97.06 106 ASP A C 1
ATOM 818 O O . ASP A 1 106 ? -10.200 -9.541 7.190 1.00 97.06 106 ASP A O 1
ATOM 822 N N . LEU A 1 107 ? -9.406 -7.799 8.357 1.00 96.81 107 LEU A N 1
ATOM 823 C CA . LEU A 1 107 ? -8.783 -8.581 9.421 1.00 96.81 107 LEU A CA 1
ATOM 824 C C . LEU A 1 107 ? -9.767 -8.936 10.546 1.00 96.81 107 LEU A C 1
ATOM 826 O O . LEU A 1 107 ? -9.468 -9.815 11.360 1.00 96.81 107 LEU A O 1
ATOM 830 N N . CYS A 1 108 ? -10.905 -8.241 10.634 1.00 96.06 108 CYS A N 1
ATOM 831 C CA . CYS A 1 108 ? -11.936 -8.477 11.636 1.00 96.06 108 CYS A CA 1
ATOM 832 C C . CYS A 1 108 ? -12.949 -9.498 11.113 1.00 96.06 108 CYS A C 1
ATOM 834 O O . CYS A 1 108 ? -13.558 -9.338 10.060 1.00 96.06 108 CYS A O 1
ATOM 836 N N . ARG A 1 109 ? -13.184 -10.557 11.885 1.00 92.00 109 ARG A N 1
ATOM 837 C CA . ARG A 1 109 ? -14.198 -11.560 11.558 1.00 92.00 109 ARG A CA 1
ATOM 838 C C . ARG A 1 109 ? -15.596 -11.108 12.017 1.00 92.00 109 ARG A C 1
ATOM 840 O O . ARG A 1 109 ? -15.709 -10.325 12.966 1.00 92.00 109 ARG A O 1
ATOM 847 N N . PRO A 1 110 ? -16.680 -11.641 11.412 1.00 89.44 110 PRO A N 1
ATOM 848 C CA . PRO A 1 110 ? -18.058 -11.325 11.810 1.00 89.44 110 PRO A CA 1
ATOM 849 C C . PRO A 1 110 ? -18.390 -11.636 13.278 1.00 89.44 110 PRO A C 1
ATOM 851 O O . PRO A 1 110 ? -19.309 -11.053 13.847 1.00 89.44 110 PRO A O 1
ATOM 854 N N . ASP A 1 111 ? -17.640 -12.542 13.905 1.00 91.88 111 ASP A N 1
ATOM 855 C CA . ASP A 1 111 ? -17.782 -12.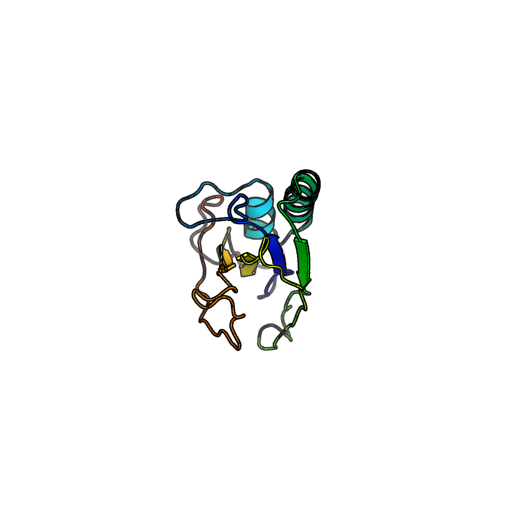932 15.311 1.00 91.88 111 ASP A CA 1
ATOM 856 C C . ASP A 1 111 ? -17.024 -12.011 16.288 1.00 91.88 111 ASP A C 1
ATOM 858 O O . ASP A 1 111 ? -16.884 -12.339 17.465 1.00 91.88 111 ASP A O 1
ATOM 862 N N . CYS A 1 112 ? -16.562 -10.843 15.823 1.00 86.88 112 CYS A N 1
ATOM 863 C CA . CYS A 1 112 ? -15.777 -9.875 16.595 1.00 86.88 112 CYS A CA 1
ATOM 864 C C . CYS A 1 112 ? -14.405 -10.401 17.061 1.00 86.88 112 CYS A C 1
ATOM 866 O O . CYS A 1 112 ? -13.851 -9.886 18.037 1.00 86.88 112 CYS A O 1
ATOM 868 N N . THR A 1 113 ? -13.847 -11.397 16.367 1.00 94.38 113 THR A N 1
ATOM 869 C CA . THR A 1 113 ? -12.471 -11.872 16.570 1.00 94.38 113 THR A CA 1
ATOM 870 C C . THR A 1 113 ? -11.533 -11.398 15.458 1.00 94.38 113 THR A C 1
ATOM 872 O O . THR A 1 113 ? -11.963 -10.841 14.446 1.00 94.38 113 THR A O 1
ATOM 875 N N . TRP A 1 114 ? -10.230 -11.595 15.655 1.00 96.44 114 TRP A N 1
ATOM 876 C CA . TRP A 1 114 ? -9.214 -11.304 14.646 1.00 96.44 114 TRP A CA 1
ATOM 877 C C . TRP A 1 114 ? -8.921 -12.540 13.803 1.00 96.44 114 TRP A C 1
ATOM 879 O O . TRP A 1 114 ? -8.963 -13.667 14.293 1.00 96.44 114 TRP A O 1
ATOM 889 N N . MET A 1 115 ? -8.600 -12.326 12.531 1.00 95.31 115 MET A N 1
ATOM 890 C CA . MET A 1 115 ? -8.106 -13.384 11.661 1.00 95.31 115 MET A CA 1
ATOM 891 C C . MET A 1 115 ? -6.768 -13.936 12.177 1.00 95.31 115 MET A C 1
ATOM 893 O O . MET A 1 115 ? -5.820 -13.179 12.365 1.00 95.31 115 MET A O 1
ATOM 897 N N . ASP A 1 116 ? -6.692 -15.253 12.390 1.00 94.25 116 ASP A N 1
ATOM 898 C CA . ASP A 1 116 ? -5.490 -15.904 12.943 1.00 94.25 116 ASP A CA 1
ATOM 899 C C . ASP A 1 116 ? -4.339 -15.982 11.929 1.00 94.25 116 ASP A C 1
ATOM 901 O O . ASP A 1 116 ? -3.182 -15.732 12.263 1.00 94.25 116 ASP A O 1
ATOM 905 N N . SER A 1 117 ? -4.654 -16.344 10.683 1.00 95.19 117 SER A N 1
ATOM 906 C CA . SER A 1 117 ? -3.697 -16.445 9.582 1.00 95.19 117 SER A CA 1
ATOM 907 C C . SER A 1 117 ? -4.383 -16.207 8.244 1.00 95.19 117 SER A C 1
ATOM 909 O O . SER A 1 117 ? -5.540 -16.593 8.058 1.00 95.19 117 SER A O 1
ATOM 911 N N . TYR A 1 118 ? -3.634 -15.644 7.306 1.00 95.06 118 TYR A N 1
ATOM 912 C CA . TYR A 1 118 ? -4.064 -15.403 5.940 1.00 95.06 118 TYR A CA 1
ATOM 913 C C . TYR A 1 118 ? -2.902 -15.663 4.990 1.00 95.06 118 TYR A C 1
ATOM 915 O O . TYR A 1 118 ? -1.781 -15.228 5.256 1.00 95.06 118 TYR A O 1
ATOM 923 N N . GLU A 1 119 ? -3.173 -16.371 3.903 1.00 96.12 119 GLU A N 1
ATOM 924 C CA . GLU A 1 119 ? -2.205 -16.652 2.852 1.00 96.12 119 GLU A CA 1
ATOM 925 C C . GLU A 1 119 ? -2.924 -16.551 1.511 1.00 96.12 119 GLU A C 1
ATOM 927 O O . GLU A 1 119 ? -3.966 -17.179 1.309 1.00 96.12 119 GLU A O 1
ATOM 932 N N . GLU A 1 120 ? -2.374 -15.753 0.602 1.00 94.12 120 GLU A N 1
ATOM 933 C CA . GLU A 1 120 ? -2.884 -15.621 -0.755 1.00 94.12 120 GLU A CA 1
ATOM 934 C C . GLU A 1 120 ? -1.741 -15.527 -1.762 1.00 94.12 120 GLU A C 1
ATOM 936 O O . GLU A 1 120 ? -0.646 -15.040 -1.463 1.00 94.12 120 GLU A O 1
ATOM 941 N N . LEU A 1 121 ? -2.011 -16.000 -2.976 1.00 95.75 121 LEU A N 1
ATOM 942 C CA . LEU A 1 121 ? -1.109 -15.828 -4.100 1.00 95.75 121 LEU A CA 1
ATOM 943 C C . LEU A 1 121 ? -1.391 -14.474 -4.752 1.00 95.75 121 LEU A C 1
ATOM 945 O O . LEU A 1 121 ? -2.465 -14.267 -5.313 1.00 95.75 121 LEU A O 1
ATOM 949 N N . LEU A 1 122 ? -0.413 -13.571 -4.707 1.00 94.94 122 LEU A N 1
ATOM 950 C CA . LEU A 1 122 ? -0.520 -12.279 -5.376 1.00 94.94 122 LEU A CA 1
ATOM 951 C C . LEU A 1 122 ? -0.175 -12.410 -6.860 1.00 94.94 122 LEU A C 1
ATOM 953 O O . LEU A 1 122 ? 0.828 -13.022 -7.235 1.00 94.94 122 LEU A O 1
ATOM 957 N N . HIS A 1 123 ? -0.999 -11.791 -7.698 1.00 93.56 123 HIS A N 1
ATOM 958 C CA . HIS A 1 123 ? -0.797 -11.714 -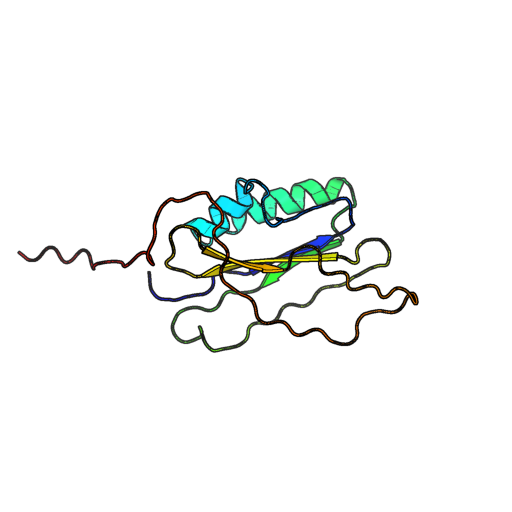9.139 1.00 93.56 123 HIS A CA 1
ATOM 959 C C . HIS A 1 123 ? -0.394 -10.288 -9.542 1.00 93.56 123 HIS A C 1
ATOM 961 O O . HIS A 1 123 ? -0.810 -9.344 -8.871 1.00 93.56 123 HIS A O 1
ATOM 967 N N . PRO A 1 124 ? 0.396 -10.113 -10.619 1.00 93.88 124 PRO A N 1
ATOM 968 C CA . PRO A 1 124 ? 0.672 -8.792 -11.170 1.00 93.88 124 PRO A CA 1
ATOM 969 C C . PRO A 1 124 ? -0.608 -8.099 -11.649 1.00 93.88 124 PRO A C 1
ATOM 971 O O . PRO A 1 124 ? -1.483 -8.732 -12.244 1.00 93.88 124 PRO A O 1
ATOM 974 N N . ILE A 1 125 ? -0.676 -6.797 -11.411 1.00 95.06 125 ILE A N 1
ATOM 975 C CA . ILE A 1 125 ? -1.775 -5.896 -11.743 1.00 95.06 125 ILE A CA 1
ATOM 976 C C . ILE A 1 125 ? -1.174 -4.722 -12.509 1.00 95.06 125 ILE A C 1
ATOM 978 O O . ILE A 1 125 ? -0.169 -4.158 -12.086 1.00 95.06 125 ILE A O 1
ATOM 982 N N . ASP A 1 126 ? -1.795 -4.368 -13.623 1.00 96.12 126 ASP A N 1
ATOM 983 C CA . ASP A 1 126 ? -1.461 -3.196 -14.432 1.00 96.12 126 ASP A CA 1
ATOM 984 C C . ASP A 1 126 ? -2.109 -1.951 -13.804 1.00 96.12 126 ASP A C 1
ATOM 986 O O . ASP A 1 126 ? -3.318 -1.951 -13.540 1.00 96.12 126 ASP A O 1
ATOM 990 N N . ALA A 1 127 ? -1.313 -0.925 -13.487 1.00 96.50 127 ALA A N 1
ATOM 991 C CA . ALA A 1 127 ? -1.816 0.288 -12.841 1.00 96.50 127 ALA A CA 1
ATOM 992 C C . ALA A 1 127 ? -2.568 1.224 -13.809 1.00 96.50 127 ALA A C 1
ATOM 994 O O . ALA A 1 127 ? -3.251 2.149 -13.353 1.00 96.50 127 ALA A O 1
ATOM 995 N N . GLY A 1 128 ? -2.476 0.992 -15.123 1.00 95.50 128 GLY A N 1
ATOM 996 C CA . GLY A 1 128 ? -3.130 1.780 -16.163 1.00 95.50 128 GLY A CA 1
ATOM 997 C C . GLY A 1 128 ? -2.500 3.156 -16.377 1.00 95.50 128 GLY A C 1
ATOM 998 O O . GLY A 1 128 ? -3.197 4.096 -16.772 1.00 95.50 128 GLY A O 1
ATOM 999 N N . THR A 1 129 ? -1.210 3.303 -16.073 1.00 94.69 129 THR A N 1
ATOM 1000 C CA . THR A 1 129 ? -0.458 4.563 -16.157 1.00 94.69 129 THR A CA 1
ATOM 1001 C C . THR A 1 129 ? 0.631 4.561 -17.227 1.00 94.69 129 THR A C 1
ATOM 1003 O O . THR A 1 129 ? 0.974 5.644 -17.709 1.00 94.69 129 THR A O 1
ATOM 1006 N N . ASP A 1 130 ? 1.084 3.383 -17.659 1.00 92.75 130 ASP A N 1
ATOM 1007 C CA . ASP A 1 130 ? 1.975 3.175 -18.804 1.00 92.75 130 ASP A CA 1
ATOM 1008 C C . ASP A 1 130 ? 1.334 2.191 -19.811 1.00 92.75 130 ASP A C 1
ATOM 1010 O O . ASP A 1 130 ? 0.467 1.395 -19.475 1.00 92.75 130 ASP A O 1
ATOM 1014 N N . MET A 1 131 ? 1.703 2.278 -21.091 1.00 88.94 131 MET A N 1
ATOM 1015 C CA . MET A 1 131 ? 1.184 1.411 -22.164 1.00 88.94 131 MET A CA 1
ATOM 1016 C C . MET A 1 131 ? 2.183 0.322 -22.590 1.00 88.94 131 MET A C 1
ATOM 1018 O O . MET A 1 131 ? 1.972 -0.361 -23.600 1.00 88.94 131 MET A O 1
ATOM 1022 N N . GLY A 1 132 ? 3.303 0.182 -21.881 1.00 86.81 132 GLY A N 1
ATOM 1023 C CA . GLY A 1 132 ? 4.290 -0.858 -22.113 1.00 86.81 132 GLY A CA 1
ATOM 1024 C C . GLY A 1 132 ? 3.697 -2.259 -21.937 1.00 86.81 132 GLY A C 1
ATOM 1025 O O . GLY A 1 132 ? 2.920 -2.536 -21.034 1.00 86.81 132 GLY A O 1
ATOM 1026 N N . ILE A 1 133 ? 4.081 -3.183 -22.820 1.00 83.56 133 ILE A N 1
ATOM 1027 C CA . ILE A 1 133 ? 3.535 -4.557 -22.856 1.00 83.56 133 ILE A CA 1
ATOM 1028 C C . ILE A 1 133 ? 4.559 -5.629 -22.458 1.00 83.56 133 ILE A C 1
ATOM 1030 O O . ILE A 1 133 ? 4.311 -6.829 -22.592 1.00 83.56 133 ILE A O 1
ATOM 1034 N N . ARG A 1 134 ? 5.762 -5.214 -22.058 1.00 85.88 134 ARG A N 1
ATOM 1035 C CA . ARG A 1 134 ? 6.887 -6.078 -21.682 1.00 85.88 134 ARG A CA 1
ATOM 1036 C C . ARG A 1 134 ? 7.611 -5.446 -20.505 1.00 85.88 134 ARG A C 1
ATOM 1038 O O . ARG A 1 134 ? 7.553 -4.236 -20.353 1.00 85.88 134 ARG A O 1
ATOM 1045 N N . TYR A 1 135 ? 8.335 -6.266 -19.748 1.00 82.75 135 TYR A N 1
ATOM 1046 C CA . TYR A 1 135 ? 9.318 -5.778 -18.783 1.00 82.75 135 TYR A CA 1
ATOM 1047 C C . TYR A 1 135 ? 10.262 -4.766 -19.440 1.00 82.75 135 TYR A C 1
ATOM 1049 O O . TYR A 1 135 ? 10.713 -4.987 -20.573 1.00 82.75 135 TYR A O 1
ATOM 1057 N N . ASP A 1 136 ? 10.602 -3.716 -18.699 1.00 81.12 136 ASP A N 1
ATOM 1058 C CA . ASP A 1 136 ? 11.564 -2.720 -19.150 1.00 81.12 136 ASP A CA 1
ATOM 1059 C C . ASP A 1 136 ? 12.965 -3.311 -19.060 1.00 81.12 136 ASP A C 1
ATOM 1061 O O . ASP A 1 136 ? 13.630 -3.355 -18.023 1.00 81.12 136 ASP A O 1
ATOM 1065 N N . VAL A 1 137 ? 13.407 -3.860 -20.182 1.00 68.75 137 VAL A N 1
ATOM 1066 C CA . VAL A 1 137 ? 14.778 -4.316 -20.333 1.00 68.75 137 VAL A CA 1
ATOM 1067 C C . VAL A 1 137 ? 15.678 -3.097 -20.487 1.00 68.75 137 VAL A C 1
ATOM 1069 O O . VAL A 1 137 ? 15.604 -2.389 -21.490 1.00 68.75 137 VAL A O 1
ATOM 1072 N N . ASP A 1 138 ? 16.593 -2.903 -19.535 1.00 57.69 138 ASP A N 1
ATOM 1073 C CA . ASP A 1 138 ? 17.819 -2.164 -19.834 1.00 57.69 138 ASP A CA 1
ATOM 1074 C C . ASP A 1 138 ? 18.566 -2.996 -20.878 1.00 57.69 138 ASP A C 1
ATOM 1076 O O . ASP A 1 138 ? 19.281 -3.948 -20.551 1.00 57.69 138 ASP A O 1
ATOM 1080 N N . ILE A 1 139 ? 18.395 -2.666 -22.156 1.00 50.44 139 ILE A N 1
ATOM 1081 C CA . ILE A 1 139 ? 19.464 -2.935 -23.105 1.00 50.44 139 ILE A CA 1
ATOM 1082 C C . ILE A 1 139 ? 20.573 -2.000 -22.651 1.00 50.44 139 ILE A C 1
ATOM 1084 O O . ILE A 1 139 ? 20.437 -0.785 -22.779 1.00 50.44 139 ILE A O 1
ATOM 1088 N N . ASP A 1 140 ? 21.605 -2.580 -22.038 1.00 46.19 140 ASP A N 1
ATOM 1089 C CA . ASP A 1 140 ? 22.845 -1.900 -21.693 1.00 46.19 140 ASP A CA 1
ATOM 1090 C C . ASP A 1 140 ? 23.161 -0.873 -22.783 1.00 46.19 140 ASP A C 1
ATOM 1092 O O . ASP A 1 140 ? 23.297 -1.213 -23.963 1.00 46.19 140 ASP A O 1
ATOM 1096 N N . SER A 1 141 ? 23.250 0.396 -22.394 1.00 44.19 141 SER A N 1
ATOM 1097 C CA . SER A 1 141 ? 23.739 1.478 -23.238 1.00 44.19 141 SER A CA 1
ATOM 1098 C C . SER A 1 141 ? 25.233 1.310 -23.554 1.00 44.19 141 SER A C 1
ATOM 1100 O O . SER A 1 141 ? 25.977 2.285 -23.612 1.00 44.19 141 SER A O 1
ATOM 1102 N N . THR A 1 142 ? 25.694 0.084 -23.797 1.00 40.41 142 THR A N 1
ATOM 1103 C CA . THR A 1 142 ? 26.825 -0.210 -24.664 1.00 40.41 142 THR A CA 1
ATOM 1104 C C . THR A 1 142 ? 26.444 0.171 -26.087 1.00 40.41 142 THR A C 1
ATOM 1106 O O . THR A 1 142 ? 26.098 -0.664 -26.924 1.00 40.41 142 THR A O 1
ATOM 1109 N N . PHE A 1 143 ? 26.551 1.465 -26.388 1.00 41.66 143 PHE A N 1
ATOM 1110 C CA . PHE A 1 143 ? 26.969 1.837 -27.727 1.00 41.66 143 PHE A CA 1
ATOM 1111 C C . PHE A 1 143 ? 28.298 1.127 -27.984 1.00 41.66 143 PHE A C 1
ATOM 1113 O O . PHE A 1 143 ? 29.302 1.358 -27.315 1.00 41.66 143 PHE A O 1
ATOM 1120 N N . SER A 1 144 ? 28.243 0.176 -28.908 1.00 33.91 144 SER A N 1
ATOM 1121 C CA . SER A 1 144 ? 29.421 -0.339 -29.579 1.00 33.91 144 SER A CA 1
ATOM 1122 C C . SER A 1 144 ? 29.951 0.749 -30.521 1.00 33.91 144 SER A C 1
ATOM 1124 O O . SER A 1 144 ? 29.160 1.340 -31.262 1.00 33.91 144 SER A O 1
ATOM 1126 N N . PHE A 1 145 ? 31.282 0.899 -30.490 1.00 42.72 145 PHE A N 1
ATOM 1127 C CA . PHE A 1 145 ? 32.189 1.873 -31.128 1.00 42.72 145 PHE A CA 1
ATOM 1128 C C . PHE A 1 145 ? 32.389 3.204 -30.398 1.00 42.72 145 PHE A C 1
ATOM 1130 O O . PHE A 1 145 ? 31.486 4.066 -30.425 1.00 42.72 145 PHE A O 1
#

Foldseek 3Di:
DDWKKAKKKWFQFAPVDKLDDPPDADDPQLQCQQAPVDNPVSVVVLVVCVVVVGTDDIDTWHMADDVRRVPDTDDDDDHDPRRQFIWMKIYGPPDRGKIWIDIGDGQADPVRDGDPDDDDDIDIDHNPNGPDPDGDDPPDPPPDD

InterPro domains:
  IPR009465 Spondin, N-terminal [NF038123] (4-135)
  IPR009465 Spondin, N-terminal [PF06468] (4-136)
  IPR009465 Spondin, N-terminal [PS51020] (1-145)
  IPR038678 Spondin, N-terminal domain superfamily [G3DSA:2.60.40.2130] (1-142)
  IPR051418 Spondin/Thrombospondin type-1 domain-containing [PTHR11311] (1-136)

Secondary structure (DSSP, 8-state):
--SEEPPEEEEEE-TT--S--TTSPPPHHHHHHHHH--THHHHHHHHHHHTTT-EEEEEEE--EEGGGTTS--------BTTB-EEEEEEEEES-SSEEEEEEEEE-B-TTS-B-S--------EE-SS----S-----------

Radius of gyration: 16.6 Å; chains: 1; bounding box: 50×30×48 Å

Sequence (145 aa):
HLLHWSDIIGAVHSDQYSLWNYGDTASDGLKQVAEWGAIGTMQKEIKNHTKFGVIRNIMVVPGLWTVNVSKSTTGAFTTSKNHHFLSFVTMLGPSPDWVAGVSALDLCRPDCTWMDSYEELLHPIDAGTDMGIRYDVDIDSTFSF

Organism: NCBI:txid392030

pLDDT: mean 91.58, std 12.93, range [33.91, 98.62]